Protein AF-J3MMY2-F1 (afdb_monomer_lite)

Secondary structure (DSSP, 8-state):
--HHHHHHHHHHHS-GGGTTSS--HHHHHHHHHHHTTSPPPHHHHHHHHHHHHHHHHHHHHHHHHHHHHHHHHHHHHHHHS---STTSPPP--S-TTSGGGTTPPPPPPP--

Foldseek 3Di:
DCVVVVLVVVLVVDDVVCNVLAQPVVVLVVLCVVCVPDPDDPVSVVVSVVSVVVSVVSNVVVVVVVVVVVVVVVVVVLVVPPPPDPPHDDDPPDPPPCVVVVPPPPDDDDDD

InterPro domains:
  IPR004331 SPX domain [PF03105] (1-35)
  IPR004331 SPX domain [PS51382] (1-112)
  IPR031142 SPX domain-containing protein [PTHR45978] (1-78)

Organism: Oryza brachyantha (NCBI:txid4533)

Structure (mmCIF, N/CA/C/O backbone):
data_AF-J3MMY2-F1
#
_entry.id   AF-J3MMY2-F1
#
loop_
_atom_site.group_PDB
_atom_site.id
_atom_site.type_symbol
_atom_site.label_atom_id
_atom_site.label_alt_id
_atom_site.label_comp_id
_atom_site.label_asym_id
_atom_site.label_entity_id
_atom_site.label_seq_id
_atom_site.pdbx_PDB_ins_code
_atom_site.Cartn_x
_atom_site.Cartn_y
_atom_site.Cartn_z
_atom_site.occu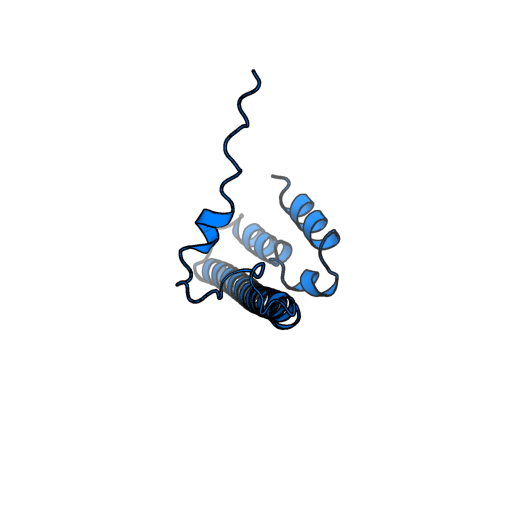pancy
_atom_site.B_iso_or_equiv
_atom_site.auth_seq_id
_atom_site.auth_comp_id
_atom_site.auth_asym_id
_atom_site.auth_atom_id
_atom_site.pdbx_PDB_model_num
ATOM 1 N N . MET A 1 1 ? 3.386 -1.904 18.348 1.00 62.53 1 MET A N 1
ATOM 2 C CA . MET A 1 1 ? 4.271 -2.173 17.183 1.00 62.53 1 MET A CA 1
ATOM 3 C C . MET A 1 1 ? 4.586 -0.886 16.413 1.00 62.53 1 MET A C 1
ATOM 5 O O . MET A 1 1 ? 3.831 0.072 16.527 1.00 62.53 1 MET A O 1
ATOM 9 N N . LYS A 1 2 ? 5.686 -0.842 15.638 1.00 85.94 2 LYS A N 1
ATOM 10 C CA . LYS A 1 2 ? 6.145 0.344 14.866 1.00 85.94 2 LYS A CA 1
ATOM 11 C C . LYS A 1 2 ? 5.842 0.262 13.352 1.00 85.94 2 LYS A C 1
ATOM 13 O O . LYS A 1 2 ? 6.480 0.965 12.573 1.00 85.94 2 LYS A O 1
ATOM 18 N N . PHE A 1 3 ? 4.868 -0.553 12.938 1.00 88.69 3 PHE A N 1
ATOM 19 C CA . PHE A 1 3 ? 4.552 -0.818 11.524 1.00 88.69 3 PHE A CA 1
ATOM 20 C C . PHE A 1 3 ? 4.303 0.454 10.698 1.00 88.69 3 PHE A C 1
ATOM 22 O O . PHE A 1 3 ? 4.917 0.633 9.657 1.00 88.69 3 PHE A O 1
ATOM 29 N N . GLY A 1 4 ? 3.519 1.412 11.203 1.00 87.94 4 GLY A N 1
ATOM 30 C CA . GLY A 1 4 ? 3.251 2.654 10.463 1.00 87.94 4 GLY A CA 1
ATOM 31 C C . GLY A 1 4 ? 4.503 3.491 10.139 1.00 87.94 4 GLY A C 1
ATOM 32 O O . GLY A 1 4 ? 4.537 4.164 9.114 1.00 87.94 4 GLY A O 1
ATOM 33 N N . LYS A 1 5 ? 5.555 3.431 10.974 1.00 90.69 5 LYS A N 1
ATOM 34 C CA . LYS A 1 5 ? 6.838 4.103 10.684 1.00 90.69 5 LYS A CA 1
ATOM 35 C C . LYS A 1 5 ? 7.611 3.374 9.586 1.00 90.69 5 LYS A C 1
ATOM 37 O O . LYS A 1 5 ? 8.227 4.020 8.747 1.00 90.69 5 LYS A O 1
ATOM 42 N N . LEU A 1 6 ? 7.568 2.043 9.611 1.00 91.88 6 LEU A N 1
ATOM 43 C CA . LEU A 1 6 ? 8.180 1.198 8.593 1.00 91.88 6 LEU A CA 1
ATOM 44 C C . LEU A 1 6 ? 7.512 1.420 7.231 1.00 91.88 6 LEU A C 1
ATOM 46 O O . LEU A 1 6 ? 8.212 1.678 6.260 1.00 91.88 6 LEU A O 1
ATOM 50 N N . LEU A 1 7 ? 6.176 1.413 7.196 1.00 91.19 7 LEU A N 1
ATOM 51 C CA . LEU A 1 7 ? 5.396 1.627 5.980 1.00 91.19 7 LEU A CA 1
ATOM 52 C C . LEU A 1 7 ? 5.697 2.991 5.349 1.00 91.19 7 LEU A C 1
ATOM 54 O O . LEU A 1 7 ? 5.995 3.066 4.165 1.00 91.19 7 LEU A O 1
ATOM 58 N N . LYS A 1 8 ? 5.712 4.066 6.149 1.00 90.56 8 LYS A N 1
ATOM 59 C CA . LYS A 1 8 ? 6.051 5.411 5.660 1.00 90.56 8 LYS A CA 1
ATOM 60 C C . LYS A 1 8 ? 7.449 5.463 5.038 1.00 90.56 8 LYS A C 1
ATOM 62 O O . LYS A 1 8 ? 7.611 6.011 3.956 1.00 90.56 8 LYS A O 1
ATOM 67 N N . ARG A 1 9 ? 8.439 4.859 5.704 1.00 92.75 9 ARG A N 1
ATOM 68 C CA . ARG A 1 9 ? 9.812 4.778 5.188 1.00 92.75 9 ARG A CA 1
ATOM 69 C C . ARG A 1 9 ? 9.868 4.019 3.861 1.00 92.75 9 ARG A C 1
ATOM 71 O O . ARG A 1 9 ? 10.578 4.442 2.961 1.00 92.75 9 ARG A O 1
ATOM 78 N N . GLN A 1 10 ? 9.124 2.921 3.743 1.00 90.88 10 GLN A N 1
ATOM 79 C CA . GLN A 1 10 ? 9.079 2.130 2.516 1.00 90.88 10 GLN A CA 1
ATOM 80 C C . GLN A 1 10 ? 8.443 2.917 1.361 1.00 90.88 10 GLN A C 1
ATOM 82 O O . GLN A 1 10 ? 9.024 2.973 0.285 1.00 90.88 10 GLN A O 1
ATOM 87 N N . ILE A 1 11 ? 7.331 3.618 1.606 1.00 91.69 11 ILE A N 1
ATOM 88 C CA . ILE A 1 11 ? 6.687 4.515 0.629 1.00 91.69 11 ILE A CA 1
ATOM 89 C C . ILE A 1 11 ? 7.650 5.625 0.170 1.00 91.69 11 ILE A C 1
ATOM 91 O O . ILE A 1 11 ? 7.718 5.954 -1.011 1.00 91.69 11 ILE A O 1
ATOM 95 N N . GLU A 1 12 ? 8.424 6.207 1.089 1.00 90.88 12 GLU A N 1
ATOM 96 C CA . GLU A 1 12 ? 9.401 7.255 0.760 1.00 90.88 12 GLU A CA 1
ATOM 97 C C . GLU A 1 12 ? 10.553 6.736 -0.115 1.00 90.88 12 GLU A C 1
ATOM 99 O O . GLU A 1 12 ? 11.008 7.465 -0.995 1.00 90.88 12 GLU A O 1
ATOM 104 N N . GLN A 1 13 ? 10.982 5.486 0.099 1.00 90.06 13 GLN A N 1
ATOM 105 C CA . GLN A 1 13 ? 12.011 4.794 -0.692 1.00 90.06 13 GLN A CA 1
ATOM 106 C C . GLN A 1 13 ? 11.500 4.260 -2.040 1.00 90.06 13 GLN A C 1
ATOM 108 O O . GLN A 1 13 ? 12.305 3.863 -2.878 1.00 90.06 13 GLN A O 1
ATOM 113 N N . SER A 1 14 ? 10.183 4.232 -2.237 1.00 88.25 14 SER A N 1
ATOM 114 C CA . SER A 1 14 ? 9.544 3.785 -3.476 1.00 88.25 14 SER A CA 1
ATOM 115 C C . SER A 1 14 ? 9.527 4.894 -4.524 1.00 88.25 14 SER A C 1
ATOM 117 O O . SER A 1 14 ? 9.651 6.081 -4.193 1.00 88.25 14 SER A O 1
ATOM 119 N N . LEU A 1 15 ? 9.303 4.511 -5.784 1.00 87.62 15 LEU A N 1
ATOM 120 C CA . LEU A 1 15 ? 9.051 5.467 -6.857 1.00 87.62 15 LEU A CA 1
ATOM 121 C C . LEU A 1 15 ? 7.847 6.365 -6.518 1.00 87.62 15 LEU A C 1
ATOM 123 O O . LEU A 1 15 ? 6.885 5.880 -5.909 1.00 87.62 15 LEU A O 1
ATOM 127 N N . PRO A 1 16 ? 7.885 7.667 -6.864 1.00 86.81 16 PRO A N 1
ATOM 128 C CA . PRO A 1 16 ? 6.791 8.595 -6.588 1.00 86.81 16 PRO A CA 1
ATOM 129 C C . PRO A 1 16 ? 5.433 8.097 -7.094 1.00 86.81 16 PRO A C 1
ATOM 131 O O . PRO A 1 16 ? 4.440 8.284 -6.394 1.00 86.81 16 PRO A O 1
ATOM 134 N N . GLU A 1 17 ? 5.416 7.428 -8.249 1.00 87.06 17 GLU A N 1
ATOM 135 C CA . GLU A 1 17 ? 4.223 6.881 -8.903 1.00 87.06 17 GLU A CA 1
ATOM 136 C C . GLU A 1 17 ? 3.673 5.613 -8.236 1.00 87.06 17 GLU A C 1
ATOM 138 O O . GLU A 1 17 ? 2.593 5.164 -8.590 1.00 87.06 17 GLU A O 1
ATOM 143 N N . TRP A 1 18 ? 4.405 5.005 -7.297 1.00 87.75 18 TRP A N 1
ATOM 144 C CA . TRP A 1 18 ? 3.976 3.783 -6.602 1.00 87.75 18 TRP A CA 1
ATOM 145 C C . TRP A 1 18 ? 3.410 4.066 -5.212 1.00 87.75 18 TRP A C 1
ATOM 147 O O . TRP A 1 18 ? 2.899 3.172 -4.538 1.00 87.75 18 TRP A O 1
ATOM 157 N N . ARG A 1 19 ? 3.522 5.308 -4.731 1.00 88.56 19 ARG A N 1
ATOM 158 C CA . ARG A 1 19 ? 3.180 5.668 -3.347 1.00 88.56 19 ARG A CA 1
ATOM 159 C C . ARG A 1 19 ? 1.691 5.529 -3.038 1.00 88.56 19 ARG A C 1
ATOM 161 O O . ARG A 1 19 ? 1.345 5.268 -1.888 1.00 88.56 19 ARG A O 1
ATOM 168 N N . ASP A 1 20 ? 0.832 5.696 -4.037 1.00 89.69 20 ASP A N 1
ATOM 169 C CA . ASP A 1 20 ? -0.625 5.536 -3.963 1.00 89.69 20 ASP A CA 1
ATOM 170 C C . ASP A 1 20 ? -1.075 4.065 -3.982 1.00 89.69 20 ASP A C 1
ATOM 172 O O . ASP A 1 20 ? -2.189 3.750 -3.561 1.00 89.69 20 ASP A O 1
ATOM 176 N N . LYS A 1 21 ? -0.195 3.150 -4.401 1.00 91.75 21 LYS A N 1
ATOM 177 C CA . LYS A 1 21 ? -0.482 1.712 -4.505 1.00 91.75 21 LYS A CA 1
ATOM 178 C C . LYS A 1 21 ? -0.329 0.961 -3.184 1.00 91.75 21 LYS A C 1
ATOM 180 O O . LYS A 1 21 ? -0.789 -0.166 -3.060 1.00 91.75 21 LYS A O 1
ATOM 185 N N . PHE A 1 22 ? 0.261 1.584 -2.165 1.00 91.75 22 PHE A N 1
ATOM 186 C CA . PHE A 1 22 ? 0.409 0.982 -0.838 1.00 91.75 22 PHE A CA 1
ATOM 187 C C . PHE A 1 22 ? -0.916 0.891 -0.072 1.00 91.75 22 PHE A C 1
ATOM 189 O O . PHE A 1 22 ? -1.852 1.660 -0.295 1.00 91.75 22 PHE A O 1
ATOM 196 N N . VAL A 1 23 ? -0.958 -0.020 0.906 1.00 93.00 23 VAL A N 1
ATOM 197 C CA . VAL A 1 23 ? -2.101 -0.189 1.813 1.00 93.00 23 VAL A CA 1
ATOM 198 C C . VAL A 1 23 ? -2.403 1.112 2.568 1.00 93.00 23 VAL A C 1
ATOM 200 O O . VAL A 1 23 ? -1.501 1.771 3.109 1.00 93.00 23 VAL A O 1
ATOM 203 N N . SER A 1 24 ? -3.679 1.468 2.677 1.00 90.69 24 SER A N 1
ATOM 204 C CA . SER A 1 24 ? -4.165 2.706 3.288 1.00 90.69 24 SER A CA 1
ATOM 205 C C . SER A 1 24 ? -4.205 2.592 4.817 1.00 90.69 24 SER A C 1
ATOM 207 O O . SER A 1 24 ? -5.209 2.867 5.467 1.00 90.69 24 SER A O 1
ATOM 209 N N . TYR A 1 25 ? -3.084 2.212 5.445 1.00 90.88 25 TYR A N 1
ATOM 210 C CA . TYR A 1 25 ? -3.001 1.816 6.863 1.00 90.88 25 TYR A CA 1
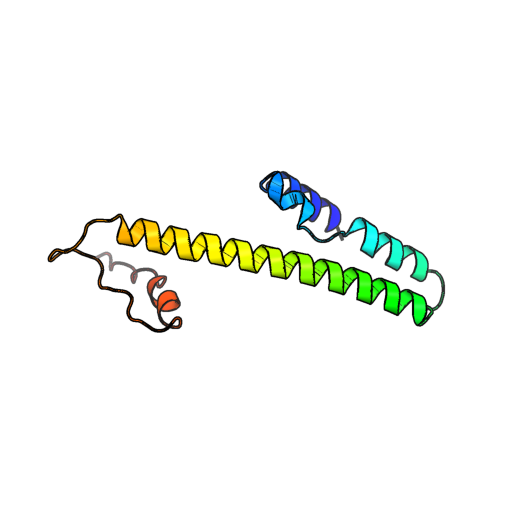ATOM 211 C C . TYR A 1 25 ? -3.635 2.804 7.857 1.00 90.88 25 TYR A C 1
ATOM 213 O O . TYR A 1 25 ? -4.129 2.404 8.910 1.00 90.88 25 TYR A O 1
ATOM 221 N N . LYS A 1 26 ? -3.616 4.108 7.556 1.00 89.06 26 LYS A N 1
ATOM 222 C CA . LYS A 1 26 ? -4.274 5.126 8.390 1.00 89.06 26 LYS A CA 1
ATOM 223 C C . LYS A 1 26 ? -5.790 4.940 8.453 1.00 89.06 26 LYS A C 1
ATOM 225 O O . LYS A 1 26 ? -6.361 5.118 9.525 1.00 89.06 26 LYS A O 1
ATOM 230 N N . GLU A 1 27 ? -6.409 4.603 7.330 1.00 89.75 27 GLU A N 1
ATOM 231 C CA . GLU A 1 27 ? -7.845 4.370 7.210 1.00 89.75 27 GLU A CA 1
ATOM 232 C C . GLU A 1 27 ? -8.244 3.089 7.938 1.00 89.75 27 GLU A C 1
ATOM 234 O O . GLU A 1 27 ? -9.067 3.149 8.851 1.00 89.75 27 GLU A O 1
ATOM 239 N N . LEU A 1 28 ? -7.554 1.978 7.659 1.00 89.94 28 LEU A N 1
ATOM 240 C CA . LEU A 1 28 ? -7.753 0.717 8.381 1.00 89.94 28 LEU A CA 1
ATOM 241 C C . LEU A 1 28 ? -7.597 0.904 9.893 1.00 89.94 28 LEU A C 1
ATOM 243 O O . LEU A 1 28 ? -8.448 0.489 10.677 1.00 89.94 28 LEU A O 1
ATOM 247 N N . LYS A 1 29 ? -6.540 1.605 10.325 1.00 90.31 29 LYS A N 1
ATOM 248 C CA . LYS A 1 29 ? -6.319 1.893 11.745 1.00 90.31 29 LYS A CA 1
ATOM 249 C C . LYS A 1 29 ? -7.439 2.749 12.338 1.00 90.31 29 LYS A C 1
ATOM 251 O O . LYS A 1 29 ? -7.778 2.548 13.503 1.00 90.31 29 LYS A O 1
ATOM 256 N N . ARG A 1 30 ? -7.990 3.709 11.588 1.00 90.56 30 ARG A N 1
ATOM 257 C CA . ARG A 1 30 ? -9.106 4.550 12.045 1.00 90.56 30 ARG A CA 1
ATOM 258 C C . ARG A 1 30 ? -10.345 3.698 12.306 1.00 90.56 30 ARG A C 1
ATOM 260 O O . ARG A 1 30 ? -10.906 3.816 13.387 1.00 90.56 30 ARG A O 1
ATOM 267 N N . ILE A 1 31 ? -10.702 2.815 11.372 1.00 87.38 31 ILE A N 1
ATOM 268 C CA . ILE A 1 31 ? -11.858 1.918 11.510 1.00 87.38 31 ILE A CA 1
ATOM 269 C C . ILE A 1 31 ? -11.677 1.006 12.731 1.00 87.38 31 ILE A C 1
ATOM 271 O O . ILE A 1 31 ? -12.547 0.960 13.596 1.00 87.38 31 ILE A O 1
ATOM 275 N N . VAL A 1 32 ? -10.496 0.392 12.881 1.00 87.88 32 VAL A N 1
ATOM 276 C CA . VAL A 1 32 ? -10.165 -0.454 14.046 1.00 87.88 32 VAL A CA 1
ATOM 277 C C . VAL A 1 32 ? -10.228 0.330 15.361 1.00 87.88 32 VAL A C 1
ATOM 279 O O . VAL A 1 32 ? -10.691 -0.177 16.378 1.00 87.88 32 VAL A O 1
ATOM 282 N N . SER A 1 33 ? -9.769 1.583 15.360 1.00 88.38 33 SER A N 1
ATOM 283 C CA . SER A 1 33 ? -9.801 2.426 16.562 1.00 88.38 33 SER A CA 1
ATOM 284 C C . SER A 1 33 ? -11.230 2.807 16.958 1.00 88.38 33 SER A C 1
ATOM 286 O O . SER A 1 33 ? -11.496 2.919 18.150 1.00 88.38 33 SER A O 1
ATOM 288 N N . SER A 1 34 ? -12.139 2.971 15.990 1.00 84.19 34 SER A N 1
ATOM 289 C CA . SER A 1 34 ? -13.558 3.244 16.252 1.00 84.19 34 SER A CA 1
ATOM 290 C C . SER A 1 34 ? -14.272 2.052 16.888 1.00 84.19 34 SER A C 1
ATOM 292 O O . SER A 1 34 ? -15.040 2.243 17.826 1.00 84.19 34 SER A O 1
ATOM 294 N N . ILE A 1 35 ? -13.969 0.827 16.450 1.00 82.69 35 ILE A N 1
ATOM 295 C CA . ILE A 1 35 ? -14.576 -0.391 17.013 1.00 82.69 35 ILE A CA 1
ATOM 296 C C . ILE A 1 35 ? -13.897 -0.872 18.304 1.00 82.69 35 ILE A C 1
ATOM 298 O O . ILE A 1 35 ? -14.440 -1.696 19.024 1.00 82.69 35 ILE A O 1
ATOM 302 N N . SER A 1 36 ? -12.714 -0.357 18.648 1.00 80.38 36 SER A N 1
ATOM 303 C CA . SER A 1 36 ? -11.942 -0.815 19.815 1.00 80.38 36 SER A CA 1
ATOM 304 C C . SER A 1 36 ? -12.604 -0.526 21.179 1.00 80.38 36 SER A C 1
ATOM 306 O O . SER A 1 36 ? -12.088 -0.994 22.195 1.00 80.38 36 SER A O 1
ATOM 308 N N . GLY A 1 37 ? -13.685 0.261 21.235 1.00 74.12 37 GLY A N 1
ATOM 309 C CA . GLY A 1 37 ? -14.352 0.684 22.478 1.00 74.12 37 GLY A CA 1
ATOM 310 C C . GLY A 1 37 ? -15.770 0.140 22.695 1.00 74.12 37 GLY A C 1
ATOM 311 O O . GLY A 1 37 ? -16.360 0.406 23.739 1.00 74.12 37 GLY A O 1
ATOM 312 N N . CYS A 1 38 ? -16.326 -0.599 21.737 1.00 68.25 38 CYS A N 1
ATOM 313 C CA . CYS A 1 38 ? -17.682 -1.151 21.757 1.00 68.25 38 CYS A CA 1
ATOM 314 C C . CYS A 1 38 ? -17.633 -2.531 21.084 1.00 68.25 38 CYS A C 1
ATOM 316 O O . CYS A 1 38 ? -16.800 -2.708 20.199 1.00 68.25 38 CYS A O 1
ATOM 318 N N . PRO A 1 39 ? -18.458 -3.527 21.458 1.00 75.88 39 PRO A N 1
ATOM 319 C CA . PRO A 1 39 ? -18.591 -4.724 20.634 1.00 75.88 39 PRO A CA 1
ATOM 320 C C . PRO A 1 39 ? -18.871 -4.299 19.181 1.00 75.88 39 PRO A C 1
ATOM 322 O O . PRO A 1 39 ? -19.826 -3.545 18.965 1.00 75.88 39 PRO A O 1
ATOM 325 N N . PRO A 1 40 ? -18.016 -4.701 18.221 1.00 72.25 40 PRO A N 1
ATOM 326 C CA . PRO A 1 40 ? -18.145 -4.275 16.838 1.00 72.25 40 PRO A CA 1
ATOM 327 C C . PRO A 1 40 ? -19.494 -4.734 16.304 1.00 72.25 40 PRO A C 1
ATOM 329 O O . PRO A 1 40 ? -19.886 -5.894 16.455 1.00 72.25 40 PRO A O 1
ATOM 332 N N . SER A 1 41 ? -20.234 -3.808 15.702 1.00 81.88 41 SER A N 1
ATOM 333 C CA . SER A 1 41 ? -21.434 -4.196 14.977 1.00 81.88 41 SER A CA 1
ATOM 334 C C . SER A 1 41 ? -21.030 -4.933 13.691 1.00 81.88 41 SER A C 1
ATOM 336 O O . SER A 1 41 ? -20.017 -4.582 13.077 1.00 81.88 41 SER A O 1
ATOM 338 N N . PRO A 1 42 ? -21.832 -5.899 13.206 1.00 84.69 42 PRO A N 1
ATOM 339 C CA . PRO A 1 42 ? -21.553 -6.597 11.947 1.00 84.69 42 PRO A CA 1
ATOM 340 C C . PRO A 1 42 ? -21.363 -5.646 10.752 1.00 84.69 42 PRO A C 1
ATOM 342 O O . PRO A 1 42 ? -20.650 -5.957 9.803 1.00 84.69 42 PRO A O 1
ATOM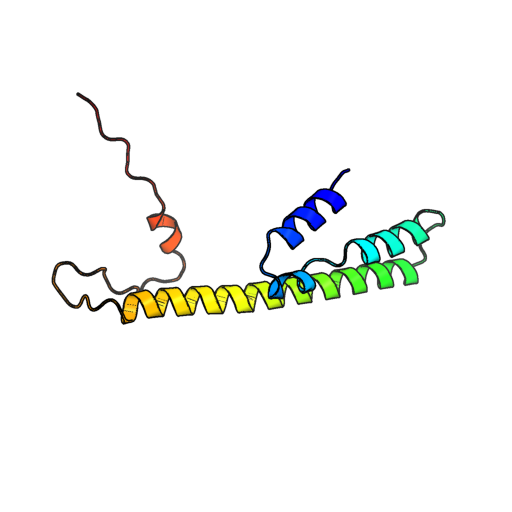 345 N N . ALA A 1 43 ? -21.985 -4.464 10.804 1.00 86.31 43 ALA A N 1
ATOM 346 C CA . ALA A 1 43 ? -21.841 -3.429 9.788 1.00 86.31 43 ALA A CA 1
ATOM 347 C C . ALA A 1 43 ? -20.444 -2.783 9.794 1.00 86.31 43 ALA A C 1
ATOM 349 O O . ALA A 1 43 ? -19.886 -2.516 8.733 1.00 86.31 43 ALA A O 1
ATOM 350 N N . GLU A 1 44 ? -19.859 -2.541 10.967 1.00 85.69 44 GLU A N 1
ATOM 351 C CA . GLU A 1 44 ? -18.514 -1.966 11.079 1.00 85.69 44 GLU A CA 1
ATOM 352 C C . GLU A 1 44 ? -17.429 -2.968 10.690 1.00 85.69 44 GLU A C 1
ATOM 354 O O . GLU A 1 44 ? -16.455 -2.588 10.037 1.00 85.69 44 GLU A O 1
ATOM 359 N N . GLU A 1 45 ? -17.622 -4.247 11.022 1.00 87.44 45 GLU A N 1
ATOM 360 C CA . GLU A 1 45 ? -16.752 -5.324 10.544 1.00 87.44 45 GLU A CA 1
ATOM 361 C C . GLU A 1 45 ? -16.796 -5.423 9.020 1.00 87.44 45 GLU A C 1
ATOM 363 O O . GLU A 1 45 ? -15.748 -5.448 8.378 1.00 87.44 45 GLU A O 1
ATOM 368 N N . ALA A 1 46 ? -17.993 -5.388 8.425 1.00 89.69 46 ALA A N 1
ATOM 369 C CA . ALA A 1 46 ? -18.148 -5.397 6.975 1.00 89.69 46 ALA A CA 1
ATOM 370 C C . ALA A 1 46 ? -17.476 -4.183 6.310 1.00 89.69 46 ALA A C 1
ATOM 372 O O . ALA A 1 46 ? -16.827 -4.339 5.279 1.00 89.69 46 ALA A O 1
ATOM 373 N N . MET A 1 47 ? -17.567 -2.989 6.909 1.00 87.75 47 MET A N 1
ATOM 374 C CA . MET A 1 47 ? -16.860 -1.802 6.411 1.00 87.75 47 MET A CA 1
ATOM 375 C C . MET A 1 47 ? -15.337 -1.961 6.476 1.00 87.75 47 MET A C 1
ATOM 377 O O . MET A 1 47 ? -14.643 -1.561 5.543 1.00 87.75 47 MET A O 1
ATOM 381 N N . PHE A 1 48 ? -14.807 -2.544 7.555 1.00 90.81 48 PHE A N 1
ATOM 382 C CA . PHE A 1 48 ? -13.377 -2.832 7.663 1.00 90.81 48 PHE A CA 1
ATOM 383 C C . PHE A 1 48 ? -12.922 -3.846 6.610 1.00 90.81 48 PHE A C 1
ATOM 385 O O . PHE A 1 48 ? -11.920 -3.614 5.938 1.00 90.81 48 PHE A O 1
ATOM 392 N N . VAL A 1 49 ? -13.664 -4.947 6.460 1.00 92.06 49 VAL A N 1
ATOM 393 C CA . VAL A 1 49 ? -13.359 -6.004 5.489 1.00 92.06 49 VAL A CA 1
ATOM 394 C C . VAL A 1 49 ? -13.410 -5.451 4.071 1.00 92.06 49 VAL A C 1
ATOM 396 O O . VAL A 1 49 ? -12.451 -5.637 3.339 1.00 92.06 49 VAL A O 1
ATOM 399 N N . ALA A 1 50 ? -14.448 -4.694 3.709 1.00 93.44 50 ALA 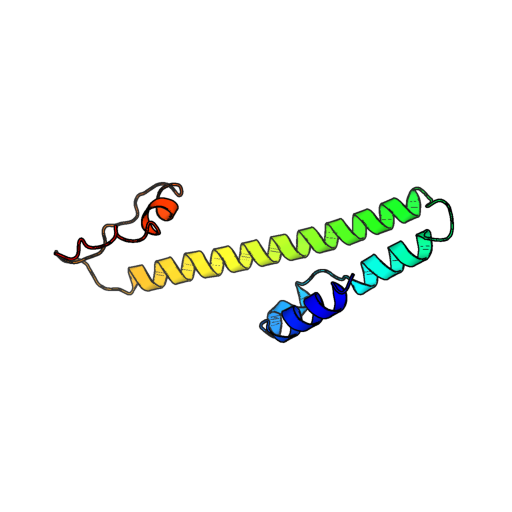A N 1
ATOM 400 C CA . ALA A 1 50 ? -14.553 -4.081 2.386 1.00 93.44 50 ALA A CA 1
ATOM 401 C C . ALA A 1 50 ? -13.403 -3.098 2.098 1.00 93.44 50 ALA A C 1
ATOM 403 O O . ALA A 1 50 ? -12.880 -3.066 0.987 1.00 93.44 50 ALA A O 1
ATOM 404 N N . ALA A 1 51 ? -12.980 -2.309 3.094 1.00 92.94 51 ALA A N 1
ATOM 405 C CA . ALA A 1 51 ? -11.836 -1.409 2.945 1.00 92.94 51 ALA A CA 1
ATOM 406 C C . ALA A 1 51 ? -10.510 -2.170 2.772 1.00 92.94 51 ALA A C 1
ATOM 408 O O . ALA A 1 51 ? -9.649 -1.731 2.013 1.00 92.94 51 ALA A O 1
ATOM 409 N N . LEU A 1 52 ? -10.340 -3.296 3.473 1.00 94.19 52 LEU A N 1
ATOM 410 C CA . LEU A 1 52 ? -9.166 -4.154 3.332 1.00 94.19 52 LEU A CA 1
ATOM 411 C C . LEU A 1 52 ? -9.141 -4.851 1.967 1.00 94.19 52 LEU A C 1
ATOM 413 O O . LEU A 1 52 ? -8.092 -4.869 1.335 1.00 94.19 52 LEU A O 1
ATOM 417 N N . ASP A 1 53 ? -10.280 -5.375 1.519 1.00 95.31 53 ASP A N 1
ATOM 418 C CA . ASP A 1 53 ? -10.433 -6.069 0.237 1.00 95.31 53 ASP A CA 1
ATOM 419 C C . ASP A 1 53 ? -10.084 -5.136 -0.929 1.00 95.31 53 ASP A C 1
ATOM 421 O O . ASP A 1 53 ? -9.219 -5.439 -1.743 1.00 95.31 53 ASP A O 1
ATOM 425 N N . ALA A 1 54 ? -10.622 -3.911 -0.911 1.00 94.88 54 ALA A N 1
ATOM 426 C CA . ALA A 1 54 ? -10.298 -2.893 -1.908 1.00 94.88 54 ALA A CA 1
ATOM 427 C C . ALA A 1 54 ? -8.805 -2.509 -1.922 1.00 94.88 54 ALA A C 1
ATOM 429 O O . ALA A 1 54 ? -8.233 -2.230 -2.978 1.00 94.88 54 ALA A O 1
ATOM 430 N N . ASP A 1 55 ? -8.156 -2.467 -0.753 1.00 94.44 55 ASP A N 1
ATOM 431 C CA . ASP A 1 55 ? -6.719 -2.210 -0.667 1.00 94.44 55 ASP A CA 1
ATOM 432 C C . ASP A 1 55 ? -5.887 -3.400 -1.185 1.00 94.44 55 ASP A C 1
ATOM 434 O O . ASP A 1 55 ? -4.828 -3.163 -1.767 1.00 94.44 55 ASP A O 1
ATOM 438 N N . ILE A 1 56 ? -6.345 -4.644 -0.992 1.00 93.56 56 ILE A N 1
ATOM 439 C CA . ILE A 1 56 ? -5.709 -5.854 -1.538 1.00 93.56 56 ILE A CA 1
ATOM 440 C C . ILE A 1 56 ? -5.834 -5.862 -3.059 1.00 93.56 56 ILE A C 1
ATOM 442 O O . ILE A 1 56 ? -4.808 -5.908 -3.728 1.00 93.56 56 ILE A O 1
ATOM 446 N N . ASP A 1 57 ? -7.039 -5.689 -3.604 1.00 94.44 57 ASP A N 1
ATOM 447 C CA . ASP A 1 57 ? -7.278 -5.657 -5.053 1.00 94.44 57 ASP A CA 1
ATOM 448 C C . ASP A 1 57 ? -6.415 -4.603 -5.756 1.00 94.44 57 ASP A C 1
ATOM 450 O O . ASP A 1 57 ? -5.865 -4.826 -6.839 1.00 94.44 57 ASP A O 1
ATOM 454 N N . LYS A 1 58 ? -6.253 -3.437 -5.121 1.00 94.69 58 LYS A N 1
ATOM 455 C CA . LYS A 1 58 ? -5.377 -2.362 -5.598 1.00 94.69 58 LYS A CA 1
ATOM 456 C C . LYS A 1 58 ? -3.912 -2.795 -5.651 1.00 94.69 58 LYS A C 1
ATOM 458 O O . LYS A 1 58 ? -3.217 -2.472 -6.616 1.00 94.69 58 LYS A O 1
ATOM 463 N N . ILE A 1 59 ? -3.434 -3.459 -4.599 1.00 92.00 59 ILE A N 1
ATOM 464 C CA . ILE A 1 59 ? -2.057 -3.950 -4.513 1.00 92.00 59 ILE A CA 1
ATOM 465 C C . ILE A 1 59 ? -1.847 -5.057 -5.548 1.00 92.00 59 ILE A C 1
ATOM 467 O O . ILE A 1 59 ? -0.886 -4.984 -6.305 1.00 92.00 59 ILE A O 1
ATOM 471 N N . ASP A 1 60 ? -2.756 -6.021 -5.636 1.00 92.69 60 ASP A N 1
ATOM 472 C CA . ASP A 1 60 ? -2.666 -7.147 -6.565 1.00 92.69 60 ASP A CA 1
ATOM 473 C C . ASP A 1 60 ? -2.663 -6.672 -8.020 1.00 92.69 60 ASP A C 1
ATOM 475 O O . ASP A 1 60 ? -1.797 -7.071 -8.797 1.00 92.69 60 ASP A O 1
ATOM 479 N N . SER A 1 61 ? -3.548 -5.733 -8.371 1.00 92.44 61 SER A N 1
ATOM 480 C CA . SER A 1 61 ? -3.563 -5.113 -9.703 1.00 92.44 61 SER A CA 1
ATOM 481 C C . SER A 1 61 ? -2.228 -4.434 -10.026 1.00 92.44 61 SER A C 1
ATOM 483 O O . SER A 1 61 ? -1.682 -4.611 -11.111 1.00 92.44 61 SER A O 1
ATOM 485 N N . PHE A 1 62 ? -1.659 -3.702 -9.064 1.00 92.19 62 PHE A N 1
ATOM 486 C CA . PHE A 1 62 ? -0.350 -3.071 -9.230 1.00 92.19 62 PHE A CA 1
ATOM 487 C C . PHE A 1 62 ? 0.782 -4.094 -9.402 1.00 92.19 62 PHE A C 1
ATOM 489 O O . PHE A 1 62 ? 1.657 -3.908 -10.247 1.00 92.19 62 PHE A O 1
ATOM 496 N N . PHE A 1 63 ? 0.782 -5.179 -8.625 1.00 87.44 63 PHE A N 1
ATOM 497 C CA . PHE A 1 63 ? 1.800 -6.223 -8.745 1.00 87.44 63 PHE A CA 1
ATOM 498 C C . PHE A 1 63 ? 1.724 -6.953 -10.088 1.00 87.44 63 PHE A C 1
ATOM 500 O O . PHE A 1 63 ? 2.774 -7.212 -10.670 1.00 87.44 63 PHE A O 1
ATOM 507 N N . LEU A 1 64 ? 0.521 -7.220 -10.601 1.00 85.94 64 LEU A N 1
ATOM 508 C CA . LEU A 1 64 ? 0.325 -7.828 -11.920 1.00 85.94 64 LEU A CA 1
ATOM 509 C C . LEU A 1 64 ? 0.857 -6.934 -13.050 1.00 85.94 64 LEU A C 1
ATOM 511 O O . LEU A 1 64 ? 1.600 -7.410 -13.907 1.00 85.94 64 LEU A O 1
ATOM 515 N N . GLU A 1 65 ? 0.551 -5.632 -13.023 1.00 83.31 65 GLU A N 1
ATOM 516 C CA . GLU A 1 65 ? 1.081 -4.665 -14.000 1.00 83.31 65 GLU A CA 1
ATOM 517 C C . GLU A 1 65 ? 2.619 -4.603 -13.957 1.00 83.31 65 GLU A C 1
ATOM 519 O O . GLU A 1 65 ? 3.292 -4.598 -14.992 1.00 83.31 65 GLU A O 1
ATOM 524 N N . GLN A 1 66 ? 3.202 -4.598 -12.754 1.00 84.25 66 GLN A N 1
ATOM 525 C CA . GLN A 1 66 ? 4.655 -4.585 -12.594 1.00 84.25 66 GLN A CA 1
ATOM 526 C C . GLN A 1 66 ? 5.324 -5.905 -13.004 1.00 84.25 66 GLN A C 1
ATOM 528 O O . GLN A 1 66 ? 6.445 -5.874 -13.520 1.00 84.25 66 GLN A O 1
ATOM 533 N N . GLU A 1 67 ? 4.677 -7.051 -12.779 1.00 76.12 67 GLU A N 1
ATOM 534 C CA . GLU A 1 67 ? 5.146 -8.359 -13.244 1.00 76.12 67 GLU A CA 1
ATOM 535 C C . GLU A 1 67 ? 5.179 -8.407 -14.776 1.00 76.12 67 GLU A C 1
ATOM 537 O O . GLU A 1 67 ? 6.192 -8.806 -15.355 1.00 76.12 67 GLU A O 1
ATOM 542 N N . GLU A 1 68 ? 4.134 -7.912 -15.440 1.00 68.06 68 GLU A N 1
ATOM 543 C CA . GLU A 1 68 ? 4.079 -7.825 -16.899 1.00 68.06 68 GLU A CA 1
ATOM 544 C C . GLU A 1 68 ? 5.203 -6.932 -17.458 1.00 68.06 68 GLU A C 1
ATOM 546 O O . GLU A 1 68 ? 5.947 -7.349 -18.352 1.00 68.06 68 GLU A O 1
ATOM 551 N N . GLU A 1 69 ? 5.416 -5.742 -16.882 1.00 69.69 69 GLU A N 1
ATOM 552 C CA . GLU A 1 69 ? 6.507 -4.841 -17.285 1.00 69.69 69 GLU A CA 1
ATOM 553 C C . GLU A 1 69 ? 7.895 -5.485 -17.086 1.00 69.69 69 GLU A C 1
ATOM 555 O O . GLU A 1 69 ? 8.828 -5.259 -17.866 1.00 69.69 69 GLU A O 1
ATOM 560 N N . PHE A 1 70 ? 8.061 -6.299 -16.039 1.00 72.31 70 PHE A N 1
ATOM 561 C CA . PHE A 1 70 ? 9.302 -7.027 -15.784 1.00 72.31 70 PHE A CA 1
ATOM 562 C C . PHE A 1 70 ? 9.526 -8.151 -16.806 1.00 72.31 70 PHE A C 1
ATOM 564 O O . PHE A 1 70 ? 10.618 -8.250 -17.379 1.00 72.31 70 PHE A O 1
ATOM 571 N N . VAL A 1 71 ? 8.501 -8.963 -17.084 1.00 68.44 71 VAL A N 1
ATOM 572 C CA . VAL A 1 71 ? 8.558 -10.066 -18.057 1.00 68.44 71 VAL A CA 1
ATOM 573 C C . VAL A 1 71 ? 8.844 -9.541 -19.466 1.00 68.44 71 VAL A C 1
ATOM 575 O O . VAL A 1 71 ? 9.722 -10.075 -20.153 1.00 68.44 71 VAL A O 1
ATOM 578 N N . ILE A 1 72 ? 8.170 -8.463 -19.883 1.00 69.62 72 ILE A N 1
ATOM 579 C CA . ILE A 1 72 ? 8.370 -7.838 -21.198 1.00 69.62 72 ILE A CA 1
ATOM 580 C C . ILE A 1 72 ? 9.791 -7.282 -21.316 1.00 69.62 72 ILE A C 1
ATOM 582 O O . ILE A 1 72 ? 10.512 -7.664 -22.238 1.00 69.62 72 ILE A O 1
ATOM 586 N N . ARG A 1 73 ? 10.257 -6.471 -20.352 1.00 66.38 73 ARG A N 1
ATOM 587 C CA . ARG A 1 73 ? 11.626 -5.923 -20.393 1.00 66.38 73 ARG A CA 1
ATOM 588 C C . ARG A 1 73 ? 12.690 -7.013 -20.438 1.00 66.38 73 ARG A C 1
ATOM 590 O O . ARG A 1 73 ? 13.675 -6.881 -21.161 1.00 66.38 73 ARG A O 1
ATOM 597 N N . HIS A 1 74 ? 12.512 -8.103 -19.697 1.00 60.94 74 HIS A N 1
ATOM 598 C CA . HIS A 1 74 ? 13.483 -9.193 -19.692 1.00 60.94 74 HIS A CA 1
ATOM 599 C C . HIS A 1 74 ? 13.482 -9.986 -21.013 1.00 60.94 74 HIS A C 1
ATOM 601 O O . HIS A 1 74 ? 14.540 -10.433 -21.474 1.00 60.94 74 HIS A O 1
ATOM 607 N N . ARG A 1 75 ? 12.317 -10.124 -21.661 1.00 61.56 75 ARG A N 1
ATOM 608 C CA . ARG A 1 75 ? 12.192 -10.691 -23.012 1.00 61.56 75 ARG A CA 1
ATOM 609 C C . ARG A 1 75 ? 12.827 -9.782 -24.067 1.00 61.56 75 ARG A C 1
ATOM 611 O O . ARG A 1 75 ? 13.547 -10.294 -24.922 1.00 61.56 75 ARG A O 1
ATOM 618 N N . ASP A 1 76 ? 12.634 -8.470 -23.963 1.00 59.97 76 ASP A N 1
ATOM 619 C CA . ASP A 1 76 ? 13.153 -7.467 -24.902 1.00 59.97 76 ASP A CA 1
ATOM 620 C C . ASP A 1 76 ? 14.671 -7.292 -24.812 1.00 59.97 76 ASP A C 1
ATOM 622 O O . ASP A 1 76 ? 15.364 -7.243 -25.828 1.00 59.97 76 ASP A O 1
ATOM 626 N N . VAL A 1 77 ? 15.233 -7.303 -23.600 1.00 64.25 77 VAL A N 1
ATOM 627 C CA . VAL A 1 77 ? 16.693 -7.327 -23.402 1.00 64.25 77 VAL A CA 1
ATOM 628 C C . VAL A 1 77 ? 17.310 -8.573 -24.049 1.00 64.25 77 VAL A C 1
ATOM 630 O O . VAL A 1 77 ? 18.418 -8.513 -24.590 1.00 64.25 77 VAL A O 1
ATOM 633 N N . ARG A 1 78 ? 16.596 -9.705 -24.049 1.00 55.53 78 ARG A N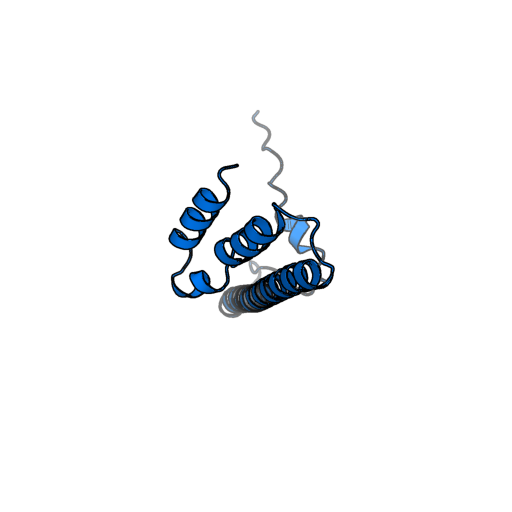 1
ATOM 634 C CA . ARG A 1 78 ? 17.065 -10.954 -24.661 1.00 55.53 78 ARG A CA 1
ATOM 635 C C . ARG A 1 78 ? 16.874 -11.000 -26.176 1.00 55.53 78 ARG A C 1
ATOM 637 O O . ARG A 1 78 ? 17.745 -11.534 -26.852 1.00 55.53 78 ARG A O 1
ATOM 644 N N . SER A 1 79 ? 15.785 -10.450 -26.709 1.00 58.06 79 SER A N 1
ATOM 645 C CA . SER A 1 79 ? 15.532 -10.380 -28.156 1.00 58.06 79 SER A CA 1
ATO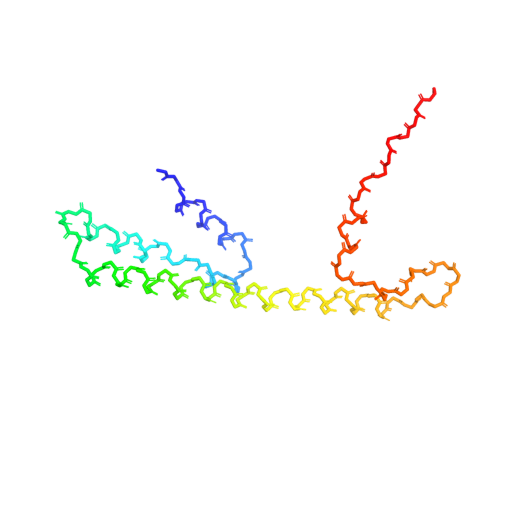M 646 C C . SER A 1 79 ? 16.388 -9.310 -28.847 1.00 58.06 79 SER A C 1
ATOM 648 O O . SER A 1 79 ? 16.841 -9.530 -29.969 1.00 58.06 79 SER A O 1
ATOM 650 N N . GLY A 1 80 ? 16.678 -8.197 -28.163 1.00 57.12 80 GLY A N 1
ATOM 651 C CA . GLY A 1 80 ? 17.626 -7.167 -28.598 1.00 57.12 80 GLY A CA 1
ATOM 652 C C . GLY A 1 80 ? 19.096 -7.573 -28.438 1.00 57.12 80 GLY A C 1
ATOM 653 O O . GLY A 1 80 ? 19.966 -7.059 -29.143 1.00 57.12 80 GLY A O 1
ATOM 654 N N . SER A 1 81 ? 19.385 -8.544 -27.564 1.00 53.03 81 SER A N 1
ATOM 655 C CA . SER A 1 81 ? 20.687 -9.213 -27.517 1.00 53.03 81 SER A CA 1
ATOM 656 C C . SER A 1 81 ? 20.818 -10.142 -28.723 1.00 53.03 81 SER A C 1
ATOM 658 O O . SER A 1 81 ? 20.436 -11.309 -28.677 1.00 53.03 81 SER A O 1
ATOM 660 N N . SER A 1 82 ? 21.381 -9.626 -29.817 1.00 55.34 82 SER A N 1
ATOM 661 C CA . SER A 1 82 ? 21.764 -10.410 -30.993 1.00 55.34 82 SER A CA 1
ATOM 662 C C . SER A 1 82 ? 22.797 -11.474 -30.617 1.00 55.34 82 SER A C 1
ATOM 664 O O . SER A 1 82 ? 24.001 -11.288 -30.777 1.00 55.34 82 SER A O 1
ATOM 666 N N . THR A 1 83 ? 22.332 -12.620 -30.141 1.00 52.47 83 THR A N 1
ATOM 667 C CA . THR A 1 83 ? 23.145 -13.825 -30.049 1.00 52.47 83 THR A CA 1
ATOM 668 C C . THR A 1 83 ? 22.364 -14.942 -30.740 1.00 52.47 83 THR A C 1
ATOM 670 O O . THR A 1 83 ? 21.625 -15.712 -30.142 1.00 52.47 83 THR A O 1
ATOM 673 N N . HIS A 1 84 ? 22.469 -14.964 -32.070 1.00 47.41 84 HIS A N 1
ATOM 674 C CA . HIS A 1 84 ? 22.289 -16.177 -32.863 1.00 47.41 84 HIS A CA 1
ATOM 675 C C . HIS A 1 84 ? 23.688 -16.612 -33.295 1.00 47.41 84 HIS A C 1
ATOM 677 O O . HIS A 1 84 ? 24.238 -16.155 -34.292 1.00 47.41 84 HIS A O 1
ATOM 683 N N . GLY A 1 85 ? 24.307 -17.440 -32.466 1.00 53.69 85 GLY A N 1
ATOM 684 C CA . GLY A 1 85 ? 25.686 -17.881 -32.612 1.00 53.69 85 GLY A CA 1
ATOM 685 C C . GLY A 1 85 ? 26.047 -18.936 -31.573 1.00 53.69 85 GLY A C 1
ATOM 686 O O . GLY A 1 85 ? 25.346 -19.140 -30.586 1.00 53.69 85 GLY A O 1
ATOM 687 N N . ARG A 1 86 ? 27.171 -19.615 -31.766 1.00 49.03 86 ARG A N 1
ATOM 688 C CA . ARG A 1 86 ? 27.593 -20.787 -30.979 1.00 49.03 86 ARG A CA 1
ATOM 689 C C . ARG A 1 86 ? 27.838 -20.521 -29.476 1.00 49.03 86 ARG A C 1
ATOM 691 O O . ARG A 1 86 ? 28.043 -21.465 -28.724 1.00 49.03 86 ARG A O 1
ATOM 698 N N . HIS A 1 87 ? 27.802 -19.254 -29.057 1.00 48.38 87 HIS A N 1
ATOM 699 C CA . HIS A 1 87 ? 28.002 -18.773 -27.681 1.00 48.38 87 HIS A CA 1
ATOM 700 C C . HIS A 1 87 ? 26.750 -18.096 -27.093 1.00 48.38 87 HIS A C 1
ATOM 702 O O . HIS A 1 87 ? 26.840 -17.368 -26.110 1.00 48.38 87 HIS A O 1
ATOM 708 N N . SER A 1 88 ? 25.597 -18.282 -27.733 1.00 54.72 88 SER A N 1
ATOM 709 C CA . SER A 1 88 ? 24.341 -17.636 -27.342 1.00 54.72 88 SER A CA 1
ATOM 710 C C . SER A 1 88 ? 23.639 -18.413 -26.242 1.00 54.72 88 SER A C 1
ATOM 712 O O . SER A 1 88 ? 23.758 -19.638 -26.169 1.00 54.72 88 SER A O 1
ATOM 714 N N . LEU A 1 89 ? 22.865 -17.709 -25.418 1.00 56.03 89 LEU A N 1
ATOM 715 C CA . LEU A 1 89 ? 21.981 -18.352 -24.451 1.00 56.03 89 LEU A CA 1
ATOM 716 C C . LEU A 1 89 ? 20.894 -19.148 -25.201 1.00 56.03 89 LEU A C 1
ATOM 718 O O . LEU A 1 89 ? 20.337 -18.632 -26.173 1.00 56.03 89 LEU A O 1
ATOM 722 N N . PRO A 1 90 ? 20.587 -20.390 -24.786 1.00 53.34 90 PRO A N 1
ATOM 723 C CA . PRO A 1 90 ? 19.588 -21.207 -25.463 1.00 53.34 90 PRO A CA 1
ATOM 724 C C . PRO A 1 90 ? 18.195 -20.549 -25.404 1.00 53.34 90 PRO A C 1
ATOM 726 O O . PRO A 1 90 ? 17.885 -19.863 -24.421 1.00 53.34 90 PRO A O 1
ATOM 729 N N . PRO A 1 91 ? 17.340 -20.753 -26.427 1.00 50.50 91 PRO A N 1
ATOM 730 C CA . PRO A 1 91 ? 15.968 -20.260 -26.418 1.00 50.50 91 PRO A CA 1
ATOM 731 C C . PRO A 1 91 ? 15.225 -20.774 -25.185 1.00 50.50 91 PRO A C 1
ATOM 733 O O . PRO A 1 91 ? 15.275 -21.964 -24.874 1.00 50.50 91 PRO A O 1
ATOM 736 N N . LEU A 1 92 ? 14.516 -19.885 -24.489 1.00 49.88 92 LEU A N 1
ATOM 737 C CA . LEU A 1 92 ? 13.654 -20.269 -23.373 1.00 49.88 92 LEU A CA 1
ATOM 738 C C . LEU A 1 92 ? 12.345 -20.850 -23.914 1.00 49.88 92 LEU A C 1
ATOM 740 O O . LEU A 1 92 ? 11.303 -20.207 -23.881 1.00 49.88 92 LEU A O 1
ATOM 744 N N . THR A 1 93 ? 12.401 -22.070 -24.436 1.00 51.44 93 THR A N 1
ATOM 745 C CA . THR A 1 93 ? 11.212 -22.899 -24.678 1.00 51.44 93 THR A CA 1
ATOM 746 C C . THR A 1 93 ? 10.973 -23.828 -23.490 1.00 51.44 93 THR A C 1
ATOM 748 O O . THR A 1 93 ? 10.703 -25.014 -23.674 1.00 51.44 93 THR A O 1
ATOM 751 N N . LEU A 1 94 ? 11.156 -23.319 -22.270 1.00 53.09 94 LEU A N 1
ATOM 752 C CA . LEU A 1 94 ? 10.975 -24.095 -21.050 1.00 53.09 94 LEU A CA 1
ATOM 753 C C . LEU A 1 94 ? 9.729 -23.599 -20.312 1.00 53.09 94 LEU A C 1
ATOM 755 O O . LEU A 1 94 ? 9.536 -22.386 -20.229 1.00 53.09 94 LEU A O 1
ATOM 759 N N . PRO A 1 95 ? 8.886 -24.513 -19.801 1.00 54.12 95 PRO A N 1
ATOM 760 C CA . PRO A 1 95 ? 7.749 -24.146 -18.967 1.00 54.12 95 PRO A CA 1
ATOM 761 C C . PRO A 1 95 ? 8.243 -23.396 -17.722 1.00 54.12 95 PRO A C 1
ATOM 763 O O . PRO A 1 95 ? 9.342 -23.668 -17.235 1.00 54.12 95 PRO A O 1
ATOM 766 N N . ASP A 1 96 ? 7.422 -22.478 -17.201 1.00 52.19 96 ASP A N 1
ATOM 767 C CA . ASP A 1 96 ? 7.716 -21.506 -16.125 1.00 52.19 96 ASP A CA 1
ATOM 768 C C . ASP A 1 96 ? 8.273 -22.088 -14.805 1.00 52.19 96 ASP A C 1
ATOM 770 O O . ASP A 1 96 ? 8.494 -21.366 -13.841 1.00 52.19 96 ASP A O 1
ATOM 774 N N . SER A 1 97 ? 8.517 -23.393 -14.711 1.00 49.56 97 SER A N 1
ATOM 775 C CA . SER A 1 97 ? 9.004 -24.081 -13.512 1.00 49.56 97 SER A CA 1
ATOM 776 C C . SER A 1 97 ? 10.537 -24.171 -13.404 1.00 49.56 97 SER A C 1
ATOM 778 O O . SER A 1 97 ? 11.044 -24.445 -12.318 1.00 49.56 97 SER A O 1
ATOM 780 N N . ASP A 1 98 ? 11.295 -23.917 -14.480 1.00 53.06 98 ASP A N 1
ATOM 781 C CA . ASP A 1 98 ? 12.756 -24.148 -14.504 1.00 53.06 98 ASP A CA 1
ATOM 782 C C . ASP A 1 98 ? 13.631 -22.903 -14.239 1.00 53.06 98 ASP A C 1
ATOM 784 O O . ASP A 1 98 ? 14.843 -23.028 -14.027 1.00 53.06 98 ASP A O 1
ATOM 788 N N . TRP A 1 99 ? 13.062 -21.692 -14.171 1.00 55.38 99 TRP A N 1
ATOM 789 C CA . TRP A 1 99 ? 13.844 -20.483 -13.851 1.00 55.38 99 TRP A CA 1
ATOM 790 C C . TRP A 1 99 ? 14.393 -20.494 -12.413 1.00 55.38 99 TRP A C 1
ATOM 792 O O . TRP A 1 99 ? 15.466 -19.944 -12.156 1.00 55.38 99 TRP A O 1
ATOM 802 N N . LEU A 1 100 ? 13.729 -21.201 -11.492 1.00 51.09 100 LEU A N 1
ATOM 803 C CA . LEU A 1 100 ? 14.155 -21.351 -10.096 1.00 51.09 100 LEU A CA 1
ATOM 804 C C . LEU A 1 100 ? 15.444 -22.175 -9.936 1.00 51.09 100 LEU A C 1
ATOM 806 O O . LEU A 1 100 ? 16.153 -22.025 -8.943 1.00 51.09 100 LEU A O 1
ATOM 810 N N . ARG A 1 101 ? 15.792 -23.015 -10.919 1.00 53.62 101 ARG A N 1
ATOM 811 C CA . ARG A 1 101 ? 17.020 -23.829 -10.894 1.00 53.62 101 ARG A CA 1
ATOM 812 C C . ARG A 1 101 ? 18.270 -23.058 -11.312 1.00 53.62 101 ARG A C 1
ATOM 814 O O . ARG A 1 101 ? 19.377 -23.455 -10.962 1.00 53.62 101 ARG A O 1
ATOM 821 N N . SER A 1 102 ? 18.104 -21.948 -12.031 1.00 51.97 102 SER A N 1
ATOM 822 C CA . SER A 1 102 ? 19.226 -21.153 -12.553 1.00 51.97 102 SER A CA 1
ATOM 823 C C . SER A 1 102 ? 19.866 -20.242 -11.499 1.00 51.97 102 SER A C 1
ATOM 825 O O . SER A 1 102 ? 20.979 -19.766 -11.697 1.00 51.97 102 SER A O 1
ATOM 827 N N . PHE A 1 103 ? 19.194 -20.027 -10.363 1.00 49.28 103 PHE A N 1
ATOM 828 C CA . PHE A 1 103 ? 19.717 -19.273 -9.218 1.00 49.28 103 PHE A CA 1
ATOM 829 C C . PHE A 1 103 ? 20.508 -20.133 -8.226 1.00 49.28 103 PHE A C 1
ATOM 831 O O . PHE A 1 103 ? 20.883 -19.651 -7.157 1.00 49.28 103 PHE A O 1
ATOM 838 N N . GLN A 1 104 ? 20.774 -21.402 -8.548 1.00 54.19 104 GLN A N 1
ATOM 839 C CA . GLN A 1 104 ? 21.607 -22.239 -7.700 1.00 54.19 104 GLN A CA 1
ATOM 840 C C . GLN A 1 104 ? 23.052 -21.699 -7.753 1.00 54.19 104 GLN A C 1
ATOM 842 O O . GLN A 1 104 ? 23.647 -21.681 -8.834 1.00 54.19 104 GLN A O 1
ATOM 847 N N . PRO A 1 105 ? 23.624 -21.211 -6.633 1.00 50.38 105 PRO A N 1
ATOM 848 C CA . PRO A 1 105 ? 24.985 -20.690 -6.640 1.00 50.38 105 PRO A CA 1
ATOM 849 C C . PRO A 1 105 ? 25.949 -21.802 -7.078 1.00 50.38 105 PRO A C 1
ATOM 851 O O . PRO A 1 105 ? 25.724 -22.966 -6.721 1.00 50.38 105 PRO A O 1
ATOM 854 N N . PRO A 1 106 ? 27.008 -21.486 -7.850 1.00 56.38 106 PRO A N 1
ATOM 855 C CA . PRO A 1 106 ? 27.978 -22.493 -8.249 1.00 56.38 106 PRO A CA 1
ATOM 856 C C . PRO A 1 106 ? 28.553 -23.158 -6.996 1.00 56.38 106 PRO A C 1
ATOM 858 O O . PRO A 1 106 ? 28.846 -22.489 -6.001 1.00 56.38 106 PRO A O 1
ATOM 861 N N . SER A 1 107 ? 28.678 -24.486 -7.037 1.00 59.81 107 SER A N 1
ATOM 862 C CA . SER A 1 107 ? 29.279 -25.270 -5.959 1.00 59.81 107 SER A CA 1
ATOM 863 C C . SER A 1 107 ? 30.643 -24.682 -5.575 1.00 59.81 107 SER A C 1
ATOM 865 O O . SER A 1 107 ? 31.402 -24.320 -6.481 1.00 59.81 107 SER A O 1
ATOM 867 N N . PRO A 1 108 ? 30.972 -24.583 -4.273 1.00 56.38 108 PRO A N 1
ATOM 868 C CA . PRO A 1 108 ? 32.212 -23.958 -3.829 1.00 56.38 108 PRO A CA 1
ATOM 869 C C . PRO A 1 108 ? 33.429 -24.633 -4.474 1.00 56.38 108 PRO A C 1
ATOM 871 O O . PRO A 1 108 ? 33.528 -25.860 -4.508 1.00 56.38 108 PRO A O 1
ATOM 874 N N . ILE A 1 109 ? 34.334 -23.810 -5.012 1.00 55.91 109 ILE A N 1
ATOM 875 C CA . ILE A 1 109 ? 35.554 -24.254 -5.692 1.00 55.91 109 ILE A CA 1
ATOM 876 C C . ILE A 1 109 ? 36.460 -24.932 -4.652 1.00 55.91 109 ILE A C 1
ATOM 878 O O . ILE A 1 109 ? 36.768 -24.299 -3.638 1.00 55.91 109 ILE A O 1
ATOM 882 N N . PRO A 1 110 ? 36.904 -26.184 -4.865 1.00 49.50 110 PRO A N 1
ATOM 883 C CA . PRO A 1 110 ? 37.862 -26.823 -3.974 1.00 49.50 110 PRO A CA 1
ATOM 884 C C . PRO A 1 110 ? 39.186 -26.057 -4.013 1.00 49.50 110 PRO A C 1
ATOM 886 O O . PRO A 1 110 ? 39.810 -25.944 -5.067 1.00 49.50 110 PRO A O 1
ATOM 889 N N . ILE A 1 111 ? 39.604 -25.523 -2.869 1.00 50.66 111 ILE A N 1
ATOM 890 C CA . ILE A 1 111 ? 40.934 -24.938 -2.697 1.00 50.66 111 ILE A CA 1
ATOM 891 C C . ILE A 1 111 ? 41.855 -26.098 -2.305 1.00 50.66 111 ILE A C 1
ATOM 893 O O . ILE A 1 111 ? 41.643 -26.704 -1.252 1.00 50.66 111 ILE A O 1
ATOM 897 N N . GLN A 1 112 ? 42.799 -26.452 -3.183 1.00 56.16 112 GLN A N 1
ATOM 898 C CA . GLN A 1 112 ? 43.926 -27.328 -2.841 1.00 56.16 112 GLN A CA 1
ATOM 899 C C . GLN A 1 112 ? 45.019 -26.543 -2.122 1.00 56.16 112 GLN A C 1
ATOM 901 O O . GLN A 1 112 ? 45.233 -25.368 -2.499 1.00 56.16 112 GLN A O 1
#

Radius of gyration: 22.93 Å; chains: 1; bounding box: 66×36×55 Å

Sequence (112 aa):
MKFGKLLKRQIEQSLPEWRDKFVSYKELKRIVSSISGCPPSPAEEAMFVAALDADIDKIDSFFLEQEEEFVIRHRDVRSGSSTHGRHSLPPLTLPDSDWLRSFQPPSPIPIQ

pLDDT: mean 75.1, std 16.86, range [47.41, 95.31]